Protein AF-A0A3S4N1P6-F1 (afdb_monomer)

Structure (mmCIF, N/CA/C/O backbone):
data_AF-A0A3S4N1P6-F1
#
_entry.id   A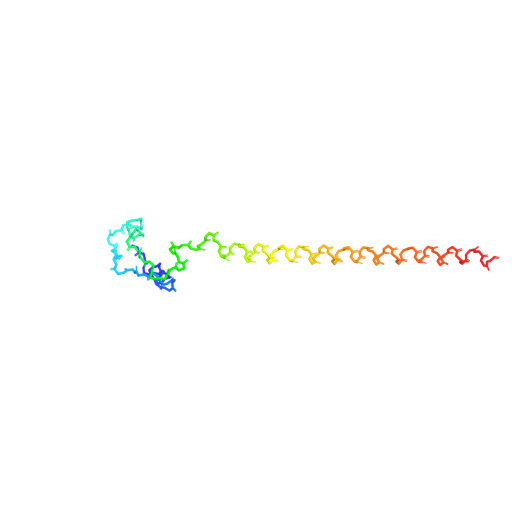F-A0A3S4N1P6-F1
#
loop_
_atom_site.group_PDB
_atom_site.id
_atom_site.type_symbol
_atom_site.label_atom_id
_atom_site.label_alt_id
_atom_site.label_comp_id
_atom_site.label_asym_id
_atom_site.label_entity_id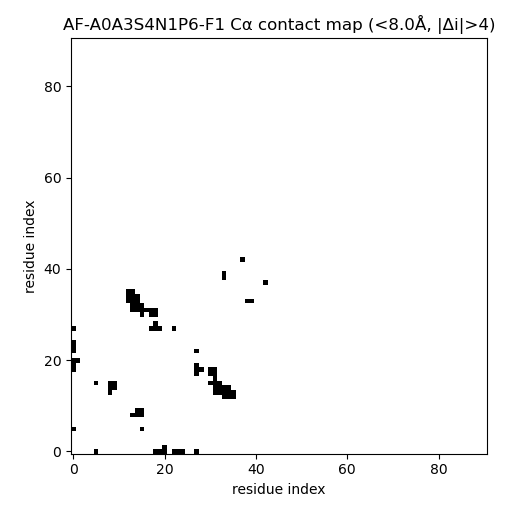
_atom_site.label_seq_id
_atom_site.pdbx_PDB_ins_code
_atom_site.Cartn_x
_atom_site.Cartn_y
_atom_site.Cartn_z
_atom_site.occupancy
_atom_site.B_iso_or_equiv
_atom_site.auth_seq_id
_atom_site.auth_comp_id
_atom_site.auth_asym_id
_atom_site.auth_atom_id
_atom_site.pdbx_PDB_model_num
ATOM 1 N N . MET A 1 1 ? -20.201 9.609 17.288 1.00 74.88 1 MET A N 1
ATOM 2 C CA . MET A 1 1 ? -19.528 9.194 16.020 1.00 74.88 1 MET A CA 1
ATOM 3 C C . MET A 1 1 ? -20.539 9.131 14.862 1.00 74.88 1 MET A C 1
ATOM 5 O O . MET A 1 1 ? -21.693 8.829 15.124 1.00 74.88 1 MET A O 1
ATOM 9 N N . ASN A 1 2 ? -20.174 9.446 13.606 1.00 84.31 2 ASN A N 1
ATOM 10 C CA . ASN A 1 2 ? -2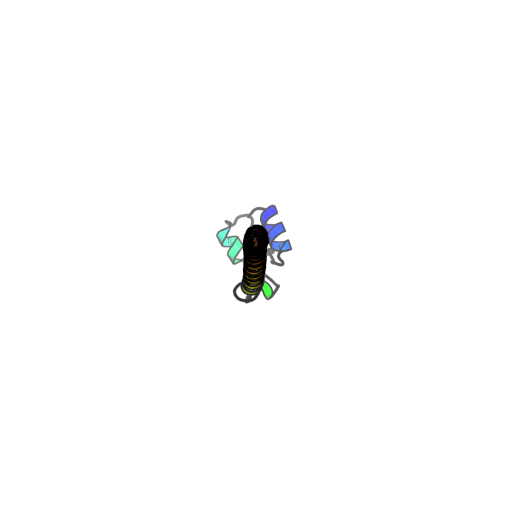1.130 9.465 12.473 1.00 84.31 2 ASN A CA 1
ATOM 11 C C . ASN A 1 2 ? -21.380 8.050 11.899 1.00 84.31 2 ASN A C 1
ATOM 13 O O . ASN A 1 2 ? -20.440 7.268 11.752 1.00 84.31 2 ASN A O 1
ATOM 17 N N . LYS A 1 3 ? -22.629 7.764 11.501 1.00 83.00 3 LYS A N 1
ATOM 18 C CA . LYS A 1 3 ? -23.080 6.531 10.827 1.00 83.00 3 LYS A CA 1
ATOM 19 C C . LYS A 1 3 ? -22.208 6.101 9.640 1.00 83.00 3 LYS A C 1
ATOM 21 O O . LYS A 1 3 ? -21.913 4.918 9.518 1.00 83.00 3 LYS A O 1
ATOM 26 N N . ASN A 1 4 ? -21.735 7.033 8.810 1.00 84.38 4 ASN A N 1
ATOM 27 C CA . ASN A 1 4 ? -20.852 6.706 7.681 1.00 84.38 4 ASN A CA 1
ATOM 28 C C . ASN A 1 4 ? -19.505 6.127 8.132 1.00 84.38 4 ASN A C 1
ATOM 30 O O . ASN A 1 4 ? -18.942 5.271 7.455 1.00 84.38 4 ASN A O 1
ATOM 34 N N . ILE A 1 5 ? -18.981 6.588 9.268 1.00 80.62 5 ILE A N 1
ATOM 35 C CA . ILE A 1 5 ? -17.713 6.095 9.814 1.00 80.62 5 ILE A CA 1
ATOM 36 C C . ILE A 1 5 ? -17.928 4.710 10.434 1.00 80.62 5 ILE A C 1
ATOM 38 O O . ILE A 1 5 ? -17.141 3.806 10.179 1.00 80.62 5 ILE A O 1
ATOM 42 N N . ILE A 1 6 ? -19.032 4.522 11.163 1.00 83.25 6 ILE A N 1
ATOM 43 C CA . ILE A 1 6 ? -19.433 3.225 11.732 1.00 83.25 6 ILE A CA 1
ATOM 44 C C . ILE A 1 6 ? -19.583 2.172 10.625 1.00 83.25 6 ILE A C 1
ATOM 46 O O . ILE A 1 6 ? -19.020 1.088 10.724 1.00 83.25 6 ILE A O 1
ATOM 50 N N . HIS A 1 7 ? -20.266 2.514 9.529 1.00 84.50 7 HIS A N 1
ATOM 51 C CA . HIS A 1 7 ? -20.457 1.606 8.397 1.00 84.50 7 HIS A CA 1
ATOM 52 C C . HIS A 1 7 ? -19.129 1.172 7.760 1.00 84.50 7 HIS A C 1
ATOM 54 O O . HIS A 1 7 ? -18.920 -0.013 7.516 1.00 84.50 7 HIS A O 1
ATOM 60 N N . LYS A 1 8 ? -18.199 2.115 7.549 1.00 80.19 8 LYS A N 1
ATOM 61 C CA . LYS A 1 8 ? -16.861 1.808 7.018 1.00 80.19 8 LYS A CA 1
ATOM 62 C C . LYS A 1 8 ? -16.048 0.920 7.958 1.00 80.19 8 LYS A C 1
ATOM 64 O O . LYS A 1 8 ? -15.338 0.042 7.492 1.00 80.19 8 LYS A O 1
ATOM 69 N N . ILE A 1 9 ? -16.151 1.134 9.266 1.00 80.00 9 ILE A N 1
ATOM 70 C CA . ILE A 1 9 ? -15.423 0.348 10.268 1.00 80.00 9 ILE A CA 1
ATOM 71 C C . ILE A 1 9 ? -15.986 -1.074 10.378 1.00 80.00 9 ILE A C 1
ATOM 73 O O . ILE A 1 9 ? -15.211 -2.027 10.404 1.00 80.00 9 ILE A O 1
ATOM 77 N N . ASN A 1 10 ? -17.310 -1.237 10.332 1.00 82.12 10 ASN A N 1
ATOM 78 C CA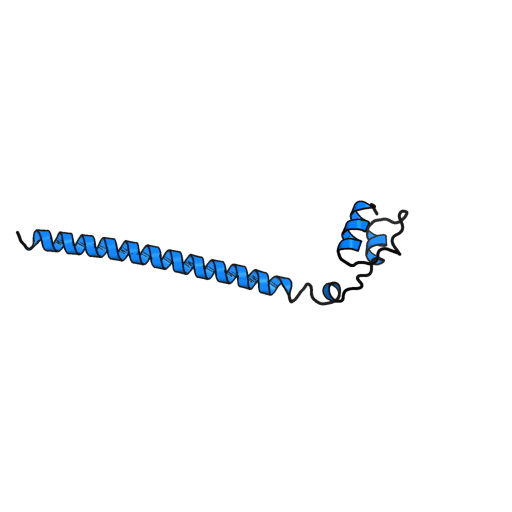 . ASN A 1 10 ? -17.935 -2.560 10.259 1.00 82.12 10 ASN A CA 1
ATOM 79 C C . ASN A 1 10 ? -17.547 -3.307 8.974 1.00 82.12 10 ASN A C 1
ATOM 81 O O . ASN A 1 10 ? -17.278 -4.504 9.020 1.00 82.12 10 ASN A O 1
ATOM 85 N N . ALA A 1 11 ? -17.426 -2.605 7.840 1.00 79.31 11 ALA A N 1
ATOM 86 C CA . ALA A 1 11 ? -16.939 -3.195 6.589 1.00 79.31 11 ALA A CA 1
ATOM 87 C C . ALA A 1 11 ? -15.475 -3.680 6.669 1.00 79.31 11 ALA A C 1
ATOM 89 O O . ALA A 1 11 ? -15.094 -4.591 5.941 1.00 79.31 11 ALA A O 1
ATOM 90 N N . LEU A 1 12 ? -14.666 -3.112 7.572 1.00 75.00 12 LEU A N 1
ATOM 91 C CA . LEU A 1 12 ? -13.296 -3.555 7.866 1.00 75.00 12 LEU A CA 1
ATOM 92 C C . LEU A 1 12 ? -13.242 -4.720 8.877 1.00 75.00 12 LEU A C 1
ATOM 94 O O . LEU A 1 12 ? -12.158 -5.142 9.274 1.00 75.00 12 LEU A O 1
ATOM 98 N N . GLY A 1 13 ? -14.392 -5.252 9.306 1.00 73.62 13 GLY A N 1
ATOM 99 C CA . GLY A 1 13 ? -14.467 -6.383 10.236 1.00 73.62 13 GLY A CA 1
ATOM 100 C C . GLY A 1 13 ? -14.345 -6.000 11.714 1.00 73.62 13 GLY A C 1
ATOM 101 O O . GLY A 1 13 ? -14.048 -6.860 12.550 1.00 73.62 13 GLY A O 1
ATOM 102 N N . ALA A 1 14 ? -14.555 -4.724 12.049 1.00 79.00 14 ALA A N 1
ATOM 103 C CA . ALA A 1 14 ? -14.734 -4.304 13.433 1.00 79.00 14 ALA A CA 1
ATOM 104 C C . ALA A 1 14 ? -16.172 -4.522 13.918 1.00 79.00 14 ALA A C 1
ATOM 106 O O . ALA A 1 14 ? -17.121 -4.473 13.146 1.00 79.00 14 ALA A O 1
ATOM 107 N N . ASN A 1 15 ? -16.306 -4.731 15.222 1.00 82.44 15 ASN A N 1
ATOM 108 C CA . ASN A 1 15 ? -17.536 -4.682 15.986 1.00 82.44 15 ASN A CA 1
ATOM 109 C C . ASN A 1 15 ? -17.666 -3.275 16.605 1.00 82.44 15 ASN A C 1
ATOM 111 O O . ASN A 1 15 ? -16.783 -2.821 17.343 1.00 82.44 15 ASN A O 1
ATOM 115 N N . THR A 1 16 ? -18.773 -2.598 16.291 1.00 84.88 16 THR A N 1
ATOM 116 C CA . THR A 1 16 ? -19.126 -1.261 16.792 1.00 84.88 16 THR A CA 1
ATOM 117 C C . THR A 1 16 ? -20.326 -1.260 17.747 1.00 84.88 16 THR A C 1
ATOM 119 O O . THR A 1 16 ? -20.920 -0.208 17.957 1.00 84.88 16 THR A O 1
ATOM 122 N N . ASP A 1 17 ? -20.719 -2.400 18.313 1.00 84.31 17 ASP A N 1
ATOM 123 C CA . ASP A 1 17 ? -21.906 -2.539 19.176 1.00 84.31 17 ASP A CA 1
ATOM 124 C C . ASP A 1 17 ? -21.808 -1.679 20.446 1.00 84.31 17 ASP A C 1
ATOM 126 O O . ASP A 1 17 ? -22.815 -1.220 20.978 1.00 84.31 17 ASP A O 1
ATOM 130 N N . ALA A 1 18 ? -20.583 -1.412 20.904 1.00 82.00 18 ALA A N 1
ATOM 131 C CA . ALA A 1 18 ? -20.292 -0.558 22.053 1.00 82.00 18 ALA A CA 1
ATOM 132 C C . ALA A 1 18 ? -20.130 0.939 21.699 1.00 82.00 18 ALA A C 1
ATOM 134 O O . ALA A 1 18 ? -19.738 1.728 22.556 1.00 82.00 18 ALA A O 1
ATOM 135 N N . VAL A 1 19 ? -20.392 1.349 20.449 1.00 83.88 19 VAL A N 1
ATOM 136 C CA . VAL A 1 19 ? -20.305 2.760 20.032 1.00 83.88 19 VAL A CA 1
ATOM 137 C C . VAL A 1 19 ? -21.547 3.522 20.493 1.00 83.88 19 VAL A C 1
ATOM 139 O O . VAL A 1 19 ? -22.669 3.221 20.091 1.00 83.88 19 VAL A O 1
ATOM 142 N N . ASN A 1 20 ? -21.336 4.582 21.270 1.00 82.75 20 ASN A N 1
ATOM 143 C CA . ASN A 1 20 ? -22.371 5.478 21.755 1.00 82.75 20 ASN A CA 1
ATOM 144 C C . ASN A 1 20 ? -22.350 6.823 21.006 1.00 82.75 20 ASN A C 1
ATOM 146 O O . ASN A 1 20 ? -21.335 7.515 20.901 1.00 82.75 20 ASN A O 1
ATOM 150 N N . ILE A 1 21 ? -23.506 7.242 20.491 1.00 82.25 21 ILE A N 1
ATOM 151 C CA . ILE A 1 21 ? -23.652 8.508 19.761 1.00 82.25 21 ILE A CA 1
ATOM 152 C C . ILE A 1 21 ? -23.393 9.724 20.663 1.00 82.25 21 ILE A C 1
ATOM 154 O O . ILE A 1 21 ? -22.905 10.733 20.151 1.00 82.25 21 ILE A O 1
ATOM 158 N N . SER A 1 22 ? -23.662 9.627 21.971 1.00 83.31 22 SER A N 1
ATOM 159 C CA . SER A 1 22 ? -23.406 10.711 22.930 1.00 83.31 22 SER A CA 1
ATOM 160 C C . SER A 1 22 ? -21.928 10.877 23.286 1.00 83.31 22 SER A C 1
ATOM 162 O O . SER A 1 22 ? -21.550 11.892 23.863 1.00 83.31 22 SER A O 1
ATOM 164 N N . GLU A 1 23 ? -21.087 9.898 22.953 1.00 84.19 23 GLU A N 1
ATOM 165 C CA . GLU A 1 23 ? -19.652 9.952 23.207 1.00 84.19 23 GLU A CA 1
ATOM 166 C C . GLU A 1 23 ? -18.891 10.589 22.040 1.00 84.19 23 GLU A C 1
ATOM 168 O O . GLU A 1 23 ? -19.255 10.493 20.857 1.00 84.19 23 GLU A O 1
ATOM 173 N N . ASN A 1 24 ? -17.778 11.239 22.378 1.00 83.25 24 ASN A N 1
ATOM 174 C CA . ASN A 1 24 ? -16.873 11.791 21.381 1.00 83.25 24 ASN A CA 1
ATOM 175 C C . ASN A 1 24 ? -16.176 10.662 20.587 1.00 83.25 24 ASN A C 1
ATOM 177 O O . ASN A 1 24 ? -16.311 9.472 20.882 1.00 83.25 24 ASN A O 1
ATOM 181 N N . PHE A 1 25 ? -15.465 11.022 19.518 1.00 78.12 25 PHE A N 1
ATOM 182 C CA . PHE A 1 25 ? -14.809 10.033 18.657 1.00 78.12 25 PHE A CA 1
ATOM 183 C C . PHE A 1 25 ? -13.742 9.215 19.400 1.00 78.12 25 PHE A C 1
ATOM 185 O O . PHE A 1 25 ? -13.658 8.011 19.188 1.00 78.12 25 PHE A O 1
ATOM 192 N N . ALA A 1 26 ? -12.950 9.854 20.265 1.00 77.44 26 ALA A N 1
ATOM 193 C CA . ALA A 1 26 ? -11.845 9.203 20.963 1.00 77.44 26 ALA A CA 1
ATOM 194 C C . ALA A 1 26 ? -12.330 8.144 21.964 1.00 77.44 26 ALA A C 1
ATOM 196 O O . ALA A 1 26 ? -11.744 7.067 22.033 1.00 77.44 26 ALA A O 1
ATOM 197 N N . GLU A 1 27 ? -13.413 8.423 22.693 1.00 81.50 27 GLU A N 1
ATOM 198 C CA . GLU A 1 27 ? -14.012 7.452 23.616 1.00 81.50 27 GLU A CA 1
ATOM 199 C C . GLU A 1 27 ? -14.649 6.283 22.860 1.00 81.50 27 GLU A C 1
ATOM 201 O O . GLU A 1 27 ? -14.339 5.126 23.138 1.00 81.50 27 GLU A O 1
ATOM 206 N N . ASN A 1 28 ? -15.392 6.569 21.787 1.00 84.25 28 ASN A N 1
ATOM 207 C CA . ASN A 1 28 ? -15.939 5.523 20.924 1.00 84.25 28 ASN A CA 1
ATOM 208 C C . ASN A 1 28 ? -14.857 4.632 20.301 1.00 84.25 28 ASN A C 1
ATOM 210 O O . ASN A 1 28 ? -15.040 3.422 20.208 1.00 84.25 28 ASN A O 1
ATOM 214 N N . TRP A 1 29 ? -13.723 5.204 19.890 1.00 80.56 29 TRP A N 1
ATOM 215 C CA . TRP A 1 29 ? -12.637 4.464 19.246 1.00 80.56 29 TRP A CA 1
ATOM 216 C C . TRP A 1 29 ? -12.028 3.3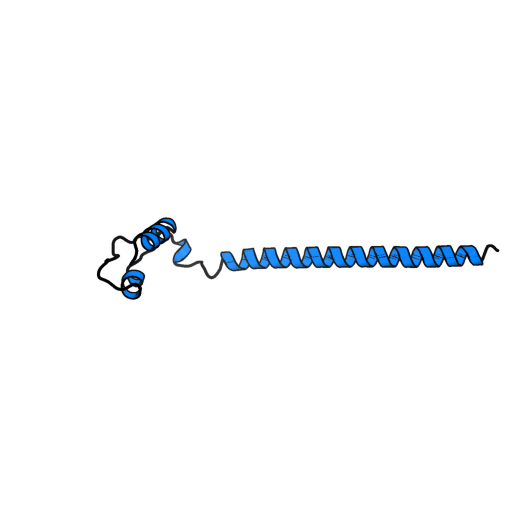85 20.151 1.00 80.56 29 TRP A C 1
ATOM 218 O O . TRP A 1 29 ? -11.721 2.292 19.681 1.00 80.56 29 TRP A O 1
ATOM 228 N N . LYS A 1 30 ? -11.903 3.654 21.458 1.00 79.81 30 LYS A N 1
ATOM 229 C CA . LYS A 1 30 ? -11.370 2.692 22.444 1.00 79.81 30 LYS A CA 1
ATOM 230 C C . LYS A 1 30 ? -12.264 1.458 22.619 1.00 79.81 30 LYS A C 1
ATOM 232 O O . LYS A 1 30 ? -11.771 0.381 22.975 1.00 79.81 30 LYS A O 1
ATOM 237 N N . ASN A 1 31 ? -13.560 1.625 22.369 1.00 80.94 31 ASN A N 1
ATOM 238 C CA . ASN A 1 31 ? -14.585 0.602 22.556 1.00 80.94 31 ASN A CA 1
ATOM 239 C C . ASN A 1 31 ? -14.781 -0.284 21.315 1.00 80.94 31 ASN A C 1
ATOM 241 O O . ASN A 1 31 ? -15.409 -1.336 21.411 1.00 80.94 31 ASN A O 1
ATOM 245 N N . ILE A 1 32 ? -14.208 0.089 20.166 1.00 82.75 32 ILE A N 1
ATOM 246 C CA . ILE A 1 32 ? -14.255 -0.715 18.940 1.00 82.75 32 ILE A CA 1
ATOM 247 C C . ILE A 1 32 ? -13.341 -1.938 19.097 1.00 82.75 32 ILE A C 1
ATOM 249 O O . ILE A 1 32 ? -12.199 -1.844 19.559 1.00 82.75 32 ILE A O 1
ATOM 253 N N . ARG A 1 33 ? -13.841 -3.111 18.702 1.00 79.38 33 ARG A N 1
ATOM 254 C CA . ARG A 1 33 ? -13.103 -4.383 18.751 1.00 79.38 33 ARG A CA 1
ATOM 255 C C . ARG A 1 33 ? -13.060 -4.998 17.364 1.00 79.38 33 ARG A C 1
ATOM 257 O O . ARG A 1 33 ? -14.094 -5.131 16.733 1.00 79.38 33 ARG A O 1
ATOM 264 N N . PHE A 1 34 ? -11.890 -5.392 16.877 1.00 76.06 34 PHE A N 1
ATOM 265 C CA . PHE A 1 34 ? -11.779 -6.108 15.605 1.00 76.06 34 PHE A CA 1
ATOM 266 C C . PHE A 1 34 ? -11.775 -7.609 15.875 1.00 76.06 34 PHE A C 1
ATOM 268 O O . PHE A 1 34 ? -10.904 -8.101 16.587 1.00 76.06 34 PHE A O 1
ATOM 275 N N . ASN A 1 35 ? -12.754 -8.329 15.318 1.00 67.94 35 ASN A N 1
ATOM 276 C CA . ASN A 1 35 ? -12.866 -9.779 15.506 1.00 67.94 35 ASN A CA 1
ATOM 277 C C . ASN A 1 35 ? -11.843 -10.557 14.662 1.00 67.94 35 ASN A C 1
ATOM 279 O O . ASN A 1 35 ? -11.544 -11.707 14.968 1.00 67.94 35 ASN A O 1
ATOM 283 N N . ASN A 1 36 ? -11.281 -9.937 13.618 1.00 58.75 36 ASN A N 1
ATOM 284 C CA . ASN A 1 36 ? -10.241 -10.550 12.798 1.00 58.75 36 ASN A CA 1
ATOM 285 C C . ASN A 1 36 ? -8.844 -10.311 13.387 1.00 58.75 36 ASN A C 1
ATOM 287 O O . ASN A 1 36 ? -8.404 -9.169 13.538 1.00 58.75 36 ASN A O 1
ATOM 291 N N . HIS A 1 37 ? -8.110 -11.404 13.624 1.00 52.56 37 HIS A N 1
ATOM 292 C CA . HIS A 1 37 ? -6.715 -11.403 14.085 1.00 52.56 37 HIS A CA 1
ATOM 293 C C . HIS A 1 37 ? -5.751 -10.595 13.196 1.00 52.56 37 HIS A C 1
ATOM 295 O O . HIS A 1 37 ? -4.712 -10.158 13.685 1.00 52.56 37 HIS A O 1
ATOM 301 N N . LEU A 1 38 ? -6.124 -10.311 11.942 1.00 51.19 38 LEU A N 1
ATOM 302 C CA . LEU A 1 38 ? -5.340 -9.508 10.994 1.00 51.19 38 LEU A CA 1
ATOM 303 C C . LEU A 1 38 ? -5.017 -8.095 11.508 1.00 51.19 38 LEU A C 1
ATOM 305 O O . LEU A 1 38 ? -3.949 -7.564 11.222 1.00 51.19 38 LEU A O 1
ATOM 3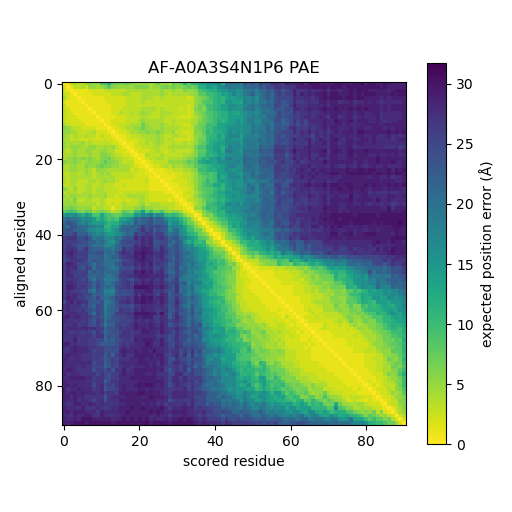09 N N . TYR A 1 39 ? -5.903 -7.495 12.308 1.00 50.25 39 TYR A N 1
ATOM 310 C CA . TYR A 1 39 ? -5.704 -6.135 12.826 1.00 50.25 39 TYR A CA 1
ATOM 311 C C . TYR A 1 39 ? -5.136 -6.093 14.247 1.00 50.25 39 TYR A C 1
ATOM 313 O O . TYR A 1 39 ? -4.852 -5.010 14.755 1.00 50.25 39 TYR A O 1
ATOM 321 N N . HIS A 1 40 ? -4.962 -7.251 14.893 1.00 49.59 40 HIS A N 1
ATOM 322 C CA . HIS A 1 40 ? -4.481 -7.322 16.273 1.00 49.59 40 HIS A CA 1
ATOM 323 C C . HIS A 1 40 ? -2.984 -7.648 16.386 1.00 49.59 40 HIS A C 1
ATOM 325 O O . HIS A 1 40 ? -2.422 -7.486 17.467 1.00 49.59 40 HIS A O 1
ATOM 331 N N . LYS A 1 41 ? -2.319 -8.080 15.301 1.00 45.06 41 LYS A N 1
ATOM 332 C CA . LYS A 1 41 ? -0.893 -8.446 15.370 1.00 45.06 41 LYS A CA 1
ATOM 333 C C . LYS A 1 41 ? -0.020 -8.134 14.148 1.00 45.06 41 LYS A C 1
ATOM 335 O O . LYS A 1 41 ? 1.188 -8.040 14.321 1.00 45.06 41 LYS A O 1
ATOM 340 N N . ASP A 1 42 ? -0.585 -7.883 12.964 1.00 45.62 42 ASP A N 1
ATOM 341 C CA . ASP A 1 42 ? 0.183 -8.079 11.720 1.00 45.62 42 ASP A CA 1
ATOM 342 C C . ASP A 1 42 ? 0.281 -6.872 10.769 1.00 45.62 42 ASP A C 1
ATOM 344 O O . ASP A 1 42 ? 0.864 -6.993 9.690 1.00 45.62 42 ASP A O 1
ATOM 348 N N . TRP A 1 43 ? -0.180 -5.673 11.159 1.00 48.38 43 TRP A N 1
ATOM 349 C CA . TRP A 1 43 ? 0.036 -4.466 10.331 1.00 48.38 43 TRP A CA 1
ATOM 350 C C . TRP A 1 43 ? 1.533 -4.143 10.148 1.00 48.38 43 TRP A C 1
ATOM 352 O O . TRP A 1 43 ? 1.920 -3.521 9.163 1.00 48.38 43 TRP A O 1
ATOM 362 N N . GLN A 1 44 ? 2.398 -4.574 11.071 1.00 50.66 44 GLN A N 1
ATOM 363 C CA . GLN A 1 44 ? 3.832 -4.281 10.998 1.00 50.66 44 GLN A CA 1
ATOM 364 C C . GLN A 1 44 ? 4.649 -5.236 10.122 1.00 50.66 44 GLN A C 1
ATOM 366 O O . GLN A 1 44 ? 5.771 -4.869 9.794 1.00 50.66 44 GLN A O 1
ATOM 371 N N . LEU A 1 45 ? 4.139 -6.411 9.730 1.00 50.19 45 LEU A N 1
ATOM 372 C CA . LEU A 1 45 ? 4.992 -7.429 9.099 1.00 50.19 45 LEU A CA 1
ATOM 373 C C . LEU A 1 45 ? 4.602 -7.811 7.667 1.00 50.19 45 LEU A C 1
ATOM 375 O O . LEU A 1 45 ? 5.487 -8.015 6.851 1.00 50.19 45 LEU A O 1
ATOM 379 N N . TYR A 1 46 ? 3.315 -7.890 7.316 1.00 50.00 46 TYR A N 1
ATOM 380 C CA . TYR A 1 46 ? 2.950 -8.562 6.055 1.00 50.00 46 TYR A CA 1
ATOM 381 C C . TYR A 1 46 ? 2.630 -7.627 4.877 1.00 50.00 46 TYR A C 1
ATOM 383 O O . TYR A 1 46 ? 2.821 -8.011 3.730 1.00 50.00 46 TYR A O 1
ATOM 391 N N . GLY A 1 47 ? 2.193 -6.384 5.118 1.00 53.47 47 GLY A N 1
ATOM 392 C CA . GLY A 1 47 ? 1.817 -5.462 4.029 1.00 53.47 47 GLY A CA 1
ATOM 393 C C . GLY A 1 47 ? 2.949 -4.570 3.504 1.00 53.47 47 GLY A C 1
ATOM 394 O O . GLY A 1 47 ? 2.924 -4.141 2.351 1.00 53.47 47 GLY A O 1
ATOM 395 N N . ILE A 1 48 ? 3.938 -4.265 4.348 1.00 58.50 48 ILE A N 1
ATOM 396 C CA . ILE A 1 48 ? 5.050 -3.370 3.993 1.00 58.50 48 ILE A CA 1
ATOM 397 C C . ILE A 1 48 ? 6.082 -4.123 3.153 1.00 58.50 48 ILE A C 1
ATOM 399 O O . ILE A 1 48 ? 6.570 -3.574 2.166 1.00 58.50 48 ILE A O 1
ATOM 403 N N . ASP A 1 49 ? 6.348 -5.384 3.486 1.00 60.94 49 ASP A N 1
ATOM 404 C CA . ASP A 1 49 ? 7.373 -6.189 2.823 1.00 60.94 49 ASP A CA 1
ATOM 405 C C . ASP A 1 49 ? 6.996 -6.514 1.372 1.00 60.94 49 ASP A C 1
ATOM 407 O O . ASP A 1 49 ? 7.812 -6.325 0.471 1.00 60.94 49 ASP A O 1
ATOM 411 N N . GLU A 1 50 ? 5.746 -6.901 1.098 1.00 62.44 50 GLU A N 1
ATOM 412 C CA . GLU A 1 50 ? 5.288 -7.173 -0.274 1.00 62.44 50 GLU A CA 1
ATOM 413 C C . GLU A 1 50 ? 5.283 -5.914 -1.151 1.00 62.44 50 GLU A C 1
ATOM 415 O O . GLU A 1 50 ? 5.694 -5.947 -2.316 1.00 62.44 50 GLU A O 1
ATOM 420 N N . PHE A 1 51 ? 4.873 -4.775 -0.586 1.00 69.31 51 PHE A N 1
ATOM 421 C CA . PHE A 1 51 ? 4.926 -3.494 -1.283 1.00 69.31 51 PHE A CA 1
ATOM 422 C C . PHE A 1 51 ? 6.374 -3.081 -1.583 1.00 69.31 51 PHE A C 1
ATOM 424 O O . PHE A 1 51 ? 6.685 -2.695 -2.713 1.00 69.31 51 PHE A O 1
ATOM 431 N N . LEU A 1 52 ? 7.276 -3.204 -0.603 1.00 69.31 52 LEU A N 1
ATOM 432 C CA . LEU A 1 52 ? 8.691 -2.878 -0.762 1.00 69.31 52 LEU A CA 1
ATOM 433 C C . LEU A 1 52 ? 9.354 -3.778 -1.814 1.00 69.31 52 LEU A C 1
ATOM 435 O O . LEU A 1 52 ? 10.078 -3.281 -2.677 1.00 69.31 52 LEU A O 1
ATOM 439 N N . LEU A 1 53 ? 9.063 -5.082 -1.793 1.00 75.31 53 LEU A N 1
ATOM 440 C CA . LEU A 1 53 ? 9.552 -6.047 -2.778 1.00 75.31 53 LEU A CA 1
ATOM 441 C C . LEU A 1 53 ? 9.064 -5.710 -4.192 1.00 75.31 53 LEU A C 1
ATOM 443 O O . LEU A 1 53 ? 9.865 -5.707 -5.128 1.00 75.31 53 LEU A O 1
ATOM 447 N N . CYS A 1 54 ? 7.790 -5.348 -4.353 1.00 73.88 54 CYS A N 1
ATOM 448 C CA . CYS A 1 54 ? 7.234 -4.933 -5.641 1.00 73.88 54 CYS A CA 1
ATOM 449 C C . CYS A 1 54 ? 7.929 -3.670 -6.182 1.00 73.88 54 CYS A C 1
ATOM 451 O O . CYS A 1 54 ? 8.358 -3.625 -7.340 1.00 73.88 54 CYS A O 1
ATOM 453 N N . VAL A 1 55 ? 8.125 -2.658 -5.330 1.00 75.19 55 VAL A N 1
ATOM 454 C CA . VAL A 1 55 ? 8.825 -1.418 -5.701 1.00 75.19 55 VAL A CA 1
ATOM 455 C C . VAL A 1 55 ? 10.286 -1.694 -6.071 1.00 75.19 55 VAL A C 1
ATOM 457 O O . VAL A 1 55 ? 10.763 -1.193 -7.094 1.00 75.19 55 VAL A O 1
ATOM 460 N N . LEU A 1 56 ? 10.988 -2.533 -5.303 1.00 81.94 56 LEU A N 1
ATOM 461 C CA . LEU A 1 56 ? 12.361 -2.951 -5.600 1.00 81.94 56 LEU A CA 1
ATOM 462 C C . LEU A 1 56 ? 12.455 -3.667 -6.954 1.00 81.94 56 LEU A C 1
ATOM 464 O O . LEU A 1 56 ? 13.341 -3.364 -7.754 1.00 81.94 56 LEU A O 1
ATOM 468 N N . GLN A 1 57 ? 11.516 -4.561 -7.258 1.00 83.94 57 GLN A N 1
ATOM 469 C CA . GLN A 1 57 ? 11.506 -5.314 -8.511 1.00 83.94 57 GLN A CA 1
ATOM 470 C C . GLN A 1 57 ? 11.255 -4.413 -9.732 1.00 83.94 57 GLN A C 1
ATOM 472 O O . GLN A 1 57 ? 11.894 -4.581 -10.779 1.00 83.94 57 GLN A O 1
ATOM 477 N N . ILE A 1 58 ? 10.396 -3.398 -9.591 1.00 83.31 58 ILE A N 1
ATOM 478 C CA . ILE A 1 58 ? 10.171 -2.371 -10.620 1.00 83.31 58 ILE A CA 1
ATOM 479 C C . ILE A 1 58 ? 11.437 -1.534 -10.843 1.00 83.31 58 ILE A C 1
ATOM 481 O O . ILE A 1 58 ? 11.810 -1.282 -11.993 1.00 83.31 58 ILE A O 1
ATOM 485 N N . LEU A 1 59 ? 12.117 -1.117 -9.771 1.00 76.69 59 LEU A N 1
ATOM 486 C CA . LEU A 1 59 ? 13.351 -0.331 -9.862 1.00 76.69 59 LEU A CA 1
ATOM 487 C C . LEU A 1 59 ? 14.474 -1.111 -10.558 1.00 76.69 59 LEU A C 1
ATOM 489 O O . LEU A 1 59 ? 15.122 -0.576 -11.463 1.00 76.69 59 LEU A O 1
ATOM 493 N N . ILE A 1 60 ? 14.661 -2.386 -10.205 1.00 86.69 60 ILE A N 1
ATOM 494 C CA . ILE A 1 60 ? 15.635 -3.274 -10.857 1.00 86.69 60 ILE A CA 1
ATOM 495 C C . ILE A 1 60 ? 15.315 -3.410 -12.349 1.00 86.69 60 ILE A C 1
ATOM 497 O O . ILE A 1 60 ? 16.188 -3.188 -13.191 1.00 86.69 60 ILE A O 1
ATOM 501 N N . SER A 1 61 ? 14.055 -3.689 -12.688 1.00 88.69 61 SER A N 1
ATOM 502 C CA . SER A 1 61 ? 13.620 -3.863 -14.080 1.00 88.69 61 SER A CA 1
ATOM 503 C C . SER A 1 61 ? 13.846 -2.601 -14.920 1.00 88.69 61 SER A C 1
ATOM 505 O O . SER A 1 61 ? 14.353 -2.674 -16.040 1.00 88.69 61 SER A O 1
ATOM 507 N N . ARG A 1 62 ? 13.529 -1.418 -14.377 1.00 82.25 62 ARG A N 1
ATOM 508 C CA . ARG A 1 62 ? 13.758 -0.134 -15.063 1.00 82.25 62 ARG A CA 1
ATOM 509 C C . ARG A 1 62 ? 15.240 0.162 -15.258 1.00 82.25 62 ARG A C 1
ATOM 511 O O . ARG A 1 62 ? 15.631 0.635 -16.324 1.00 82.25 62 ARG A O 1
ATOM 518 N N . THR A 1 63 ? 16.062 -0.156 -14.261 1.00 86.12 63 THR A N 1
ATOM 519 C CA . THR A 1 63 ? 17.516 0.023 -14.341 1.00 86.12 63 THR A CA 1
ATOM 520 C C . THR A 1 63 ? 18.105 -0.860 -15.441 1.00 86.12 63 THR A C 1
ATOM 522 O O . THR A 1 63 ? 18.843 -0.372 -16.292 1.00 86.12 63 THR A O 1
ATOM 525 N N . GLN A 1 64 ? 17.698 -2.131 -15.508 1.00 87.94 64 GLN A N 1
ATOM 526 C CA . GLN A 1 64 ? 18.128 -3.056 -16.560 1.00 87.94 64 GLN A CA 1
ATOM 527 C C . GLN A 1 64 ? 17.706 -2.594 -17.961 1.00 87.94 64 GLN A C 1
ATOM 529 O O . GLN A 1 64 ? 18.513 -2.633 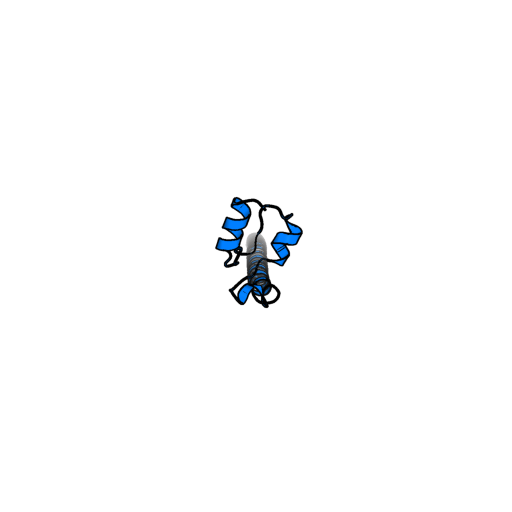-18.892 1.00 87.94 64 GLN A O 1
ATOM 534 N N . GLN A 1 65 ? 16.468 -2.114 -18.122 1.00 87.50 65 GLN A N 1
ATOM 535 C CA . GLN A 1 65 ? 15.993 -1.575 -19.400 1.00 87.50 65 GLN A CA 1
ATOM 536 C C . GLN A 1 65 ? 16.810 -0.361 -19.845 1.00 87.50 65 GLN A C 1
ATOM 538 O O . GLN A 1 65 ? 17.185 -0.272 -21.016 1.00 87.50 65 GLN A O 1
ATOM 543 N N . PHE A 1 66 ? 17.123 0.546 -18.918 1.00 86.12 66 PHE A N 1
ATOM 544 C CA . PHE A 1 66 ? 17.958 1.706 -19.207 1.00 86.12 66 PHE A CA 1
ATOM 545 C C . PHE A 1 66 ? 19.364 1.283 -19.655 1.00 86.12 66 PHE A C 1
ATOM 547 O O . PHE A 1 66 ? 19.814 1.704 -20.721 1.00 86.12 66 PHE A O 1
ATOM 554 N N . THR A 1 67 ? 20.024 0.382 -18.919 1.00 83.44 67 THR A N 1
ATOM 555 C CA . THR A 1 67 ? 21.354 -0.140 -19.283 1.00 83.44 67 THR A CA 1
ATOM 556 C C . THR A 1 67 ? 21.348 -0.856 -20.638 1.00 83.44 67 THR A C 1
ATOM 558 O O . THR A 1 67 ? 22.257 -0.677 -21.446 1.00 83.44 67 THR A O 1
ATOM 561 N N . ALA A 1 68 ? 20.309 -1.635 -20.946 1.00 87.62 68 ALA A N 1
ATOM 562 C CA . ALA A 1 68 ? 20.193 -2.303 -22.241 1.00 87.62 68 ALA A CA 1
ATOM 563 C C . ALA A 1 68 ? 20.042 -1.299 -23.399 1.00 87.62 68 ALA A C 1
ATOM 565 O O . ALA A 1 68 ? 20.650 -1.464 -24.462 1.00 87.62 68 ALA A O 1
ATOM 566 N N . GLN A 1 69 ? 19.257 -0.236 -23.203 1.00 91.25 69 GLN A N 1
ATOM 567 C CA . GLN A 1 69 ? 19.074 0.814 -24.206 1.00 91.25 69 GLN A CA 1
ATOM 568 C C . GLN A 1 69 ? 20.358 1.615 -24.442 1.00 91.25 69 GLN A C 1
ATOM 570 O O . GLN A 1 69 ? 20.711 1.863 -25.600 1.00 91.25 69 GLN A O 1
ATOM 575 N N . THR A 1 70 ? 21.084 1.976 -23.380 1.00 82.50 70 THR A N 1
ATOM 576 C CA . THR A 1 70 ? 22.352 2.709 -23.502 1.00 82.50 70 THR A CA 1
ATOM 577 C C . THR A 1 70 ? 23.416 1.870 -24.200 1.00 82.50 70 THR A C 1
ATOM 579 O O . THR A 1 70 ? 24.046 2.356 -25.139 1.00 82.50 70 THR A O 1
ATOM 582 N N . MET A 1 71 ? 23.547 0.587 -23.852 1.00 83.88 71 MET A N 1
ATOM 583 C CA . MET A 1 71 ? 24.467 -0.326 -24.538 1.00 83.88 71 MET A CA 1
ATOM 584 C C . MET A 1 71 ? 24.126 -0.469 -26.023 1.00 83.88 71 MET A C 1
ATOM 586 O O . MET A 1 71 ? 25.005 -0.343 -26.873 1.00 83.88 71 MET A O 1
ATOM 590 N N . LYS A 1 72 ? 22.841 -0.619 -26.369 1.00 91.81 72 LYS A N 1
ATOM 591 C CA . LYS A 1 72 ? 22.393 -0.682 -27.770 1.00 91.81 72 LYS A CA 1
ATOM 592 C C . LYS A 1 72 ? 22.729 0.596 -28.545 1.00 91.81 72 LYS A C 1
ATOM 594 O O . LYS A 1 72 ? 23.117 0.524 -29.714 1.00 91.81 72 LYS A O 1
ATOM 599 N N . TYR A 1 73 ? 22.578 1.762 -27.919 1.00 89.81 73 TYR A N 1
ATOM 600 C CA . TYR A 1 73 ? 22.940 3.046 -28.517 1.00 89.81 73 TYR A CA 1
ATOM 601 C C . TYR A 1 73 ? 24.452 3.157 -28.758 1.00 89.81 73 TYR A C 1
ATOM 603 O O . TYR A 1 73 ? 24.870 3.485 -29.871 1.00 89.81 73 TYR A O 1
ATOM 611 N N . ILE A 1 74 ? 25.266 2.813 -27.756 1.00 86.19 74 ILE A N 1
ATOM 612 C CA . ILE A 1 74 ? 26.731 2.836 -27.855 1.00 86.19 74 ILE A CA 1
ATOM 613 C C . ILE A 1 74 ? 27.209 1.880 -28.953 1.00 86.19 74 ILE A C 1
ATOM 615 O O . ILE A 1 74 ? 27.968 2.295 -29.827 1.00 86.19 74 ILE A O 1
ATOM 619 N N . SER A 1 75 ? 26.707 0.641 -28.996 1.00 88.81 75 SER A N 1
ATOM 620 C CA . SER A 1 75 ? 27.072 -0.329 -30.037 1.00 88.81 75 SER A CA 1
ATOM 621 C C . SER A 1 75 ? 26.752 0.172 -31.448 1.00 88.81 75 SER A C 1
ATOM 623 O O . SER A 1 75 ? 27.555 -0.008 -32.362 1.00 88.81 75 SER A O 1
ATOM 625 N N . ARG A 1 76 ? 25.611 0.849 -31.644 1.00 90.81 76 ARG A N 1
ATOM 626 C CA . ARG A 1 76 ? 25.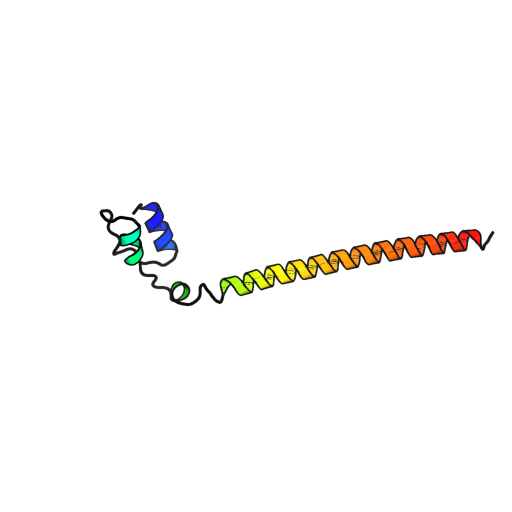261 1.460 -32.940 1.00 90.81 76 ARG A CA 1
ATOM 627 C C . ARG A 1 76 ? 26.228 2.575 -33.328 1.00 90.81 76 ARG A C 1
ATOM 629 O O . ARG A 1 76 ? 26.633 2.640 -34.485 1.00 90.81 76 ARG A O 1
ATOM 636 N N . LYS A 1 77 ? 26.604 3.438 -32.381 1.00 89.25 77 LYS A N 1
ATOM 637 C CA . LYS A 1 77 ? 27.553 4.534 -32.628 1.00 89.25 77 LYS A CA 1
ATOM 638 C C . LYS A 1 77 ? 28.956 4.018 -32.941 1.00 89.25 77 LYS A C 1
ATOM 640 O O . LYS A 1 77 ? 29.581 4.528 -33.865 1.00 89.25 77 LYS A O 1
ATOM 645 N N . LEU A 1 78 ? 29.413 2.980 -32.242 1.00 85.25 78 LEU A N 1
ATOM 646 C CA . LEU A 1 78 ? 30.689 2.324 -32.534 1.00 85.25 78 LEU A CA 1
ATOM 647 C C . LEU A 1 78 ? 30.680 1.664 -33.918 1.00 85.25 78 LEU A C 1
ATOM 649 O O . LEU A 1 78 ? 31.598 1.892 -34.696 1.00 85.25 78 LEU A O 1
ATOM 653 N N . LYS A 1 79 ? 29.611 0.939 -34.274 1.00 88.25 79 LYS A N 1
ATOM 654 C CA . LYS A 1 79 ? 29.478 0.319 -35.602 1.00 88.25 79 LYS A CA 1
ATOM 655 C C . LYS A 1 79 ? 29.447 1.353 -36.731 1.00 88.25 79 LYS A C 1
ATOM 657 O O . LYS A 1 79 ? 30.076 1.156 -37.760 1.00 88.25 79 LYS A O 1
ATOM 662 N N . ALA A 1 80 ? 28.749 2.472 -36.533 1.00 82.62 80 ALA A N 1
ATOM 663 C CA . ALA A 1 80 ? 28.729 3.565 -37.504 1.00 82.62 80 ALA A CA 1
ATOM 664 C C . ALA A 1 80 ? 30.114 4.212 -37.677 1.00 82.62 80 ALA A C 1
ATOM 666 O O . ALA A 1 80 ? 30.501 4.525 -38.799 1.00 82.62 80 ALA A O 1
ATOM 667 N N . LYS A 1 81 ? 30.872 4.376 -36.584 1.00 81.75 81 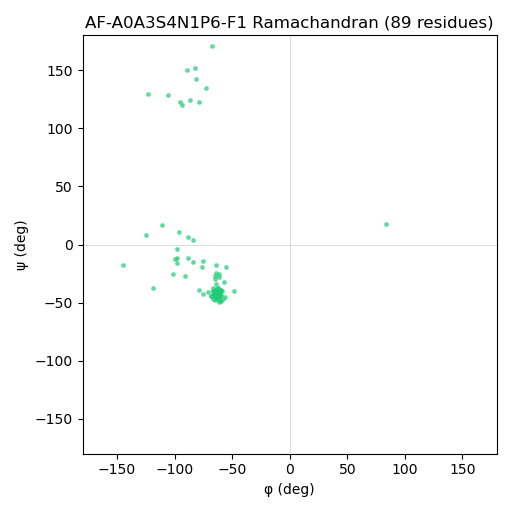LYS A N 1
ATOM 668 C CA . LYS A 1 81 ? 32.248 4.887 -36.623 1.00 81.75 81 LYS A CA 1
ATOM 669 C C . LYS A 1 81 ? 33.193 3.931 -37.356 1.00 81.75 81 LYS A C 1
ATOM 671 O O . LYS A 1 81 ? 34.008 4.396 -38.143 1.00 81.75 81 LYS A O 1
ATOM 676 N N . GLU A 1 82 ? 33.063 2.627 -37.127 1.00 79.44 82 GLU A N 1
ATOM 677 C CA . GLU A 1 82 ? 33.869 1.610 -37.811 1.00 79.44 82 GLU A CA 1
ATOM 678 C C . GLU A 1 82 ? 33.554 1.554 -39.310 1.00 79.44 82 GLU A C 1
ATOM 680 O O . GLU A 1 82 ? 34.455 1.633 -40.134 1.00 79.44 82 GLU A O 1
ATOM 685 N N . ASN A 1 83 ? 32.270 1.537 -39.678 1.00 80.75 83 ASN A N 1
ATOM 686 C CA . ASN A 1 83 ? 31.852 1.566 -41.080 1.00 80.75 83 ASN A CA 1
ATOM 687 C C . ASN A 1 83 ? 32.332 2.833 -41.803 1.00 80.75 83 ASN A C 1
ATOM 689 O O . ASN A 1 83 ? 32.749 2.764 -42.955 1.00 80.75 83 ASN A O 1
ATOM 693 N N . TRP A 1 84 ? 32.288 3.987 -41.127 1.00 73.69 84 TRP A N 1
ATOM 694 C CA . TRP A 1 84 ? 32.844 5.224 -41.668 1.00 73.69 84 TRP A CA 1
ATOM 695 C C . TRP A 1 84 ? 34.356 5.091 -41.861 1.00 73.69 84 TRP A C 1
ATOM 697 O O . TRP A 1 84 ? 34.851 5.375 -42.942 1.00 73.69 84 TRP A O 1
ATOM 707 N N . ARG A 1 85 ? 35.092 4.576 -40.872 1.00 69.50 85 ARG A N 1
ATOM 708 C CA . ARG A 1 85 ? 36.541 4.354 -40.981 1.00 69.50 85 ARG A CA 1
ATOM 709 C C . ARG A 1 85 ? 36.912 3.469 -42.177 1.00 69.50 85 ARG A C 1
ATOM 711 O O . ARG A 1 85 ? 37.819 3.839 -42.910 1.00 69.50 85 ARG A O 1
ATOM 718 N N . ILE A 1 86 ? 36.188 2.369 -42.391 1.00 70.50 86 ILE A N 1
ATOM 719 C CA . ILE A 1 86 ? 36.400 1.447 -43.521 1.00 70.50 86 ILE A CA 1
ATOM 720 C C . ILE A 1 86 ? 36.168 2.161 -44.864 1.00 70.50 86 ILE A C 1
ATOM 722 O O . ILE A 1 86 ? 36.981 2.043 -45.775 1.00 70.50 86 ILE A O 1
ATOM 726 N N . SER A 1 87 ? 35.128 3.001 -44.967 1.00 67.12 87 SER A N 1
ATOM 727 C CA . SER A 1 87 ? 34.844 3.756 -46.202 1.00 67.12 87 SER A CA 1
ATOM 728 C C . SER A 1 87 ? 35.925 4.768 -46.611 1.00 67.12 87 SER A C 1
ATOM 730 O O . SER A 1 87 ? 35.944 5.177 -47.765 1.00 67.12 87 SER A O 1
ATOM 732 N N . TRP A 1 88 ? 36.826 5.155 -45.699 1.00 53.88 88 TRP A N 1
ATOM 733 C CA . TRP A 1 88 ? 37.964 6.042 -45.986 1.00 53.88 88 TRP A CA 1
ATOM 734 C C . TRP A 1 88 ? 39.280 5.300 -46.232 1.00 53.88 88 TRP A C 1
ATOM 736 O O . TRP A 1 88 ? 40.247 5.928 -46.649 1.00 53.88 88 TRP A O 1
ATOM 746 N N . THR A 1 89 ? 39.350 4.001 -45.941 1.00 59.72 89 THR A N 1
ATOM 747 C CA . THR A 1 89 ? 40.550 3.180 -46.176 1.00 59.72 89 THR A CA 1
ATOM 748 C C . THR A 1 89 ? 40.490 2.384 -47.477 1.00 59.72 89 THR A C 1
ATOM 750 O O . THR A 1 89 ? 41.530 1.922 -47.932 1.00 59.72 89 THR A O 1
ATOM 753 N N . ASP A 1 90 ? 39.301 2.253 -48.073 1.00 56.81 90 ASP A N 1
ATOM 754 C CA . ASP A 1 90 ? 39.064 1.563 -49.351 1.00 56.81 90 ASP A CA 1
ATOM 755 C C . ASP A 1 90 ? 39.036 2.526 -50.570 1.00 56.81 90 ASP A C 1
ATOM 757 O O . ASP A 1 90 ? 38.632 2.127 -51.662 1.00 56.81 90 ASP A O 1
ATOM 761 N N . SER A 1 91 ? 39.430 3.799 -50.387 1.00 51.25 91 SER A N 1
ATOM 762 C CA . SER A 1 91 ? 39.596 4.837 -51.433 1.00 51.25 91 SER A CA 1
ATOM 763 C C . SER A 1 91 ? 41.064 5.210 -51.601 1.00 51.25 91 SER A C 1
ATOM 765 O O . SER A 1 91 ? 41.477 5.450 -52.756 1.00 51.25 91 SER A O 1
#

Radius of gyration: 30.41 Å; Cα contacts (8 Å, |Δi|>4): 43; chains: 1; bounding box: 64×23×75 Å

Organism: Chryseobacterium gleum (NCBI:txid250)

Mean predicted aligned error: 16.28 Å

pLDDT: mean 75.54, std 12.77, range [45.06, 91.81]

Solvent-accessible surface area (backbone atoms only — not comparable to full-atom values): 5300 Å² total; per-residue (Å²): 82,59,69,71,58,52,54,55,41,43,74,72,46,32,45,59,88,67,53,46,70,91,38,55,60,72,64,31,56,73,53,48,44,64,79,48,68,67,81,76,74,41,78,85,62,64,64,59,53,57,51,50,51,52,53,50,52,51,52,52,52,52,51,51,53,50,54,52,52,52,51,54,52,50,53,50,53,51,51,52,51,50,54,51,52,51,67,66,72,80,110

Sequence (91 aa):
MNKNIIHKINALGANTDAVNISENFAENWKNIRFNNHLYHKDWQLYGIDEFLLCVLQILISRTQQFTAQTMKYISRKLKAKENWRISWTDS

Secondary structure (DSSP, 8-state):
--HHHHHHHHHTTEE-TT--TTS-HHHHHHH-EE-STHHHH-TTTSHHHHHHHHHHHHHHHHHHHHHHHHHHHHHHHHHHHHHHHHHHH--

Foldseek 3Di:
DDPVVVVVVVVVQKDQVVADPPDDPVVSVVVIGHPDPCVVPPPPPDPPVVVVVVVVVVVVVVVVVVVVVVVVVVVVVVVVVVVVVVVVVVD